Protein AF-A0A5X1QN39-F1 (afdb_monomer)

Mean predicted aligned error: 4.97 Å

Secondary structure (DSSP, 8-state):
----EEE-SS-EEEEEEEESS---TTTGGGBSTTSB---EEEEEEETTT--EEEEEE--

Radius of gyration: 14.27 Å; Cα contacts (8 Å, |Δi|>4): 88; chains: 1; bounding box: 29×21×35 Å

Sequence (59 aa):
FNPIIRKTENVEFYTITFLSEEITQDNWMDIGSGGIEVKEVNVNINVKTKEVISIYGGR

Solvent-accessible surface area (backbone atoms only — not comparable to full-atom values): 3775 Å² total; per-residue (Å²): 136,84,80,68,74,44,72,58,102,87,49,49,26,37,71,50,74,48,61,77,54,88,84,44,97,89,49,56,86,44,53,48,97,93,54,49,83,60,47,34,42,37,38,34,30,31,68,86,80,66,43,78,76,49,75,46,74,58,108

Foldseek 3Di:
DDFDWDDDPPFIWGKDKDKPDDDDPVCVVQDDDPGDDIKIWIWIATPPPRDTPDIDIDD

Organism: Salmonella anatum (NCBI:txid58712)

pLDDT: mean 89.55, std 7.94, range [58.97, 96.75]

Nearest PDB structures (foldseek):
  4uv2-assembly2_J  TM=6.829E-01  e=6.365E+00  Escherichia coli str. K-12 substr. MC4100
  4nsp-assembly1_A  TM=4.670E-01  e=2.423E+00  Homo sapiens
  6eu1-assembly1_M  TM=3.385E-01  e=5.641E+00  Saccharomyces cerevisiae S288C

Structure (mmCIF, N/CA/C/O backbone):
data_AF-A0A5X1QN39-F1
#
_entry.id   AF-A0A5X1QN39-F1
#
loop_
_atom_site.group_PDB
_atom_site.id
_atom_site.type_symbol
_atom_site.label_atom_id
_atom_site.la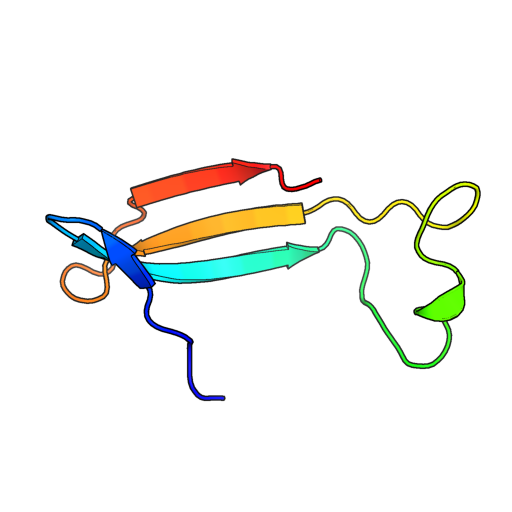bel_alt_id
_atom_site.label_comp_id
_atom_site.label_asym_id
_atom_site.label_entity_id
_atom_site.label_seq_id
_atom_site.pdbx_PDB_ins_code
_atom_site.Cartn_x
_atom_site.Cartn_y
_atom_site.Cartn_z
_atom_site.occupancy
_atom_site.B_iso_or_equiv
_atom_site.auth_seq_id
_atom_site.auth_comp_id
_atom_site.auth_asym_id
_atom_site.auth_atom_id
_atom_site.pdbx_PDB_model_num
ATOM 1 N N . PHE A 1 1 ? 7.728 -12.409 5.458 1.00 58.97 1 PHE A N 1
ATOM 2 C CA . PHE A 1 1 ? 7.341 -11.037 5.081 1.00 58.97 1 PHE A CA 1
ATOM 3 C C . PHE A 1 1 ? 6.693 -10.413 6.307 1.00 58.97 1 PHE A C 1
ATOM 5 O O . PHE A 1 1 ? 5.658 -10.911 6.726 1.00 58.97 1 PHE A O 1
ATOM 12 N N . ASN A 1 2 ? 7.334 -9.436 6.952 1.00 72.19 2 ASN A N 1
ATOM 13 C CA . ASN A 1 2 ? 6.754 -8.773 8.123 1.00 72.19 2 ASN A CA 1
ATOM 14 C C . ASN A 1 2 ? 6.074 -7.488 7.641 1.00 72.19 2 ASN A C 1
ATOM 16 O O . ASN A 1 2 ? 6.786 -6.575 7.220 1.00 72.19 2 ASN A O 1
ATOM 20 N N . PRO A 1 3 ? 4.731 -7.417 7.624 1.00 77.00 3 PRO A N 1
ATOM 21 C CA . PRO A 1 3 ? 4.040 -6.227 7.153 1.00 77.00 3 PRO A CA 1
ATOM 22 C C . PRO A 1 3 ? 4.343 -5.049 8.081 1.00 77.00 3 PRO A C 1
ATOM 24 O O . PRO A 1 3 ? 4.283 -5.175 9.305 1.00 77.00 3 PRO A O 1
ATOM 27 N N . ILE A 1 4 ? 4.661 -3.896 7.494 1.00 88.75 4 ILE A N 1
ATOM 28 C CA . ILE A 1 4 ? 4.830 -2.656 8.251 1.00 88.75 4 ILE A CA 1
ATOM 29 C C . ILE A 1 4 ? 3.442 -2.195 8.694 1.00 88.75 4 ILE A C 1
ATOM 31 O O . ILE A 1 4 ? 2.609 -1.824 7.865 1.00 88.75 4 ILE A O 1
ATOM 35 N N . ILE A 1 5 ? 3.200 -2.221 10.003 1.00 91.12 5 ILE A N 1
ATOM 36 C CA . ILE A 1 5 ? 1.977 -1.682 10.596 1.00 91.12 5 ILE A CA 1
ATOM 37 C C . ILE A 1 5 ? 2.150 -0.172 10.753 1.00 91.12 5 ILE A C 1
ATOM 39 O O . ILE A 1 5 ? 3.086 0.303 11.396 1.00 91.12 5 ILE A O 1
ATOM 43 N N . ARG A 1 6 ? 1.234 0.582 10.151 1.00 91.62 6 ARG A N 1
ATOM 44 C CA . ARG A 1 6 ? 1.115 2.034 10.271 1.00 91.62 6 ARG A CA 1
ATOM 45 C C . ARG A 1 6 ? 0.005 2.371 11.259 1.00 91.62 6 ARG A C 1
ATOM 47 O O . ARG A 1 6 ? -0.934 1.598 11.438 1.00 91.62 6 ARG A O 1
ATOM 54 N N . LYS A 1 7 ? 0.109 3.539 11.891 1.00 89.88 7 LYS A N 1
ATOM 55 C CA . LYS A 1 7 ? -0.839 4.003 1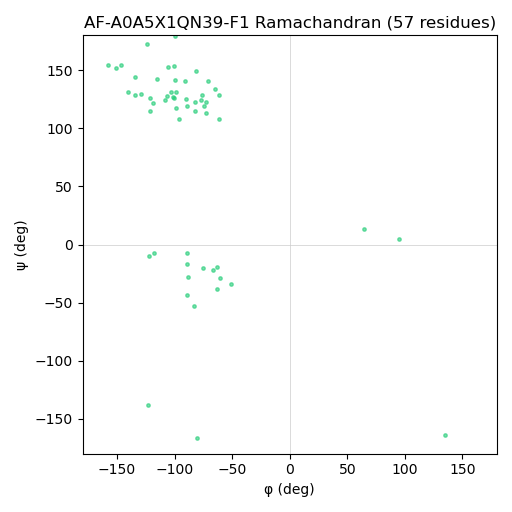2.904 1.00 89.88 7 LYS A CA 1
ATOM 56 C C . LYS A 1 7 ? -1.216 5.459 12.659 1.00 89.88 7 LYS A C 1
ATOM 58 O O . LYS A 1 7 ? -0.336 6.303 12.515 1.00 89.88 7 LYS A O 1
ATOM 63 N N . THR A 1 8 ? -2.513 5.739 12.613 1.00 85.31 8 THR A N 1
ATOM 64 C CA . THR A 1 8 ? -3.067 7.082 12.839 1.00 85.31 8 THR A CA 1
ATOM 65 C C . THR A 1 8 ? -3.596 7.177 14.271 1.00 85.31 8 THR A C 1
ATOM 67 O O . THR A 1 8 ? -3.540 6.196 15.013 1.00 85.31 8 THR A O 1
ATOM 70 N N . GLU A 1 9 ? -4.130 8.332 14.674 1.00 83.38 9 GLU A N 1
ATOM 71 C CA . GLU A 1 9 ? -4.663 8.538 16.032 1.00 83.38 9 GLU A CA 1
ATOM 72 C C . GLU A 1 9 ? -5.650 7.444 16.476 1.00 83.38 9 GLU A C 1
ATOM 74 O O . GLU A 1 9 ? -5.634 7.052 17.640 1.00 83.38 9 GLU A O 1
ATOM 79 N N . ASN A 1 10 ? -6.441 6.887 15.547 1.00 87.38 10 ASN A N 1
ATOM 80 C CA . ASN A 1 10 ? -7.533 5.964 15.876 1.00 87.38 10 ASN A CA 1
ATOM 81 C C . ASN A 1 10 ? -7.443 4.586 15.205 1.00 87.38 10 ASN A C 1
ATOM 83 O O . ASN A 1 10 ? -8.232 3.701 15.539 1.00 87.38 10 ASN A O 1
ATOM 87 N N . VAL A 1 11 ? -6.534 4.381 14.244 1.00 92.75 11 VAL A N 1
ATOM 88 C CA . VAL A 1 11 ? -6.520 3.160 13.425 1.00 92.75 11 VAL A CA 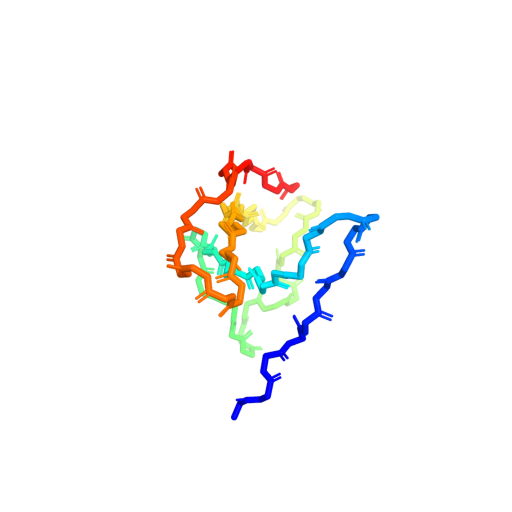1
ATOM 89 C C . VAL A 1 11 ? -5.102 2.661 13.168 1.00 92.75 11 VAL A C 1
ATOM 91 O O . VAL A 1 11 ? -4.231 3.404 12.722 1.00 92.75 11 VAL A O 1
ATOM 94 N N . GLU A 1 12 ? 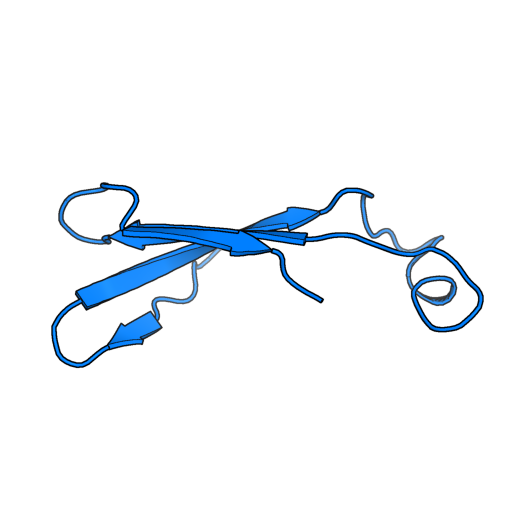-4.902 1.363 13.394 1.00 96.25 12 GLU A N 1
ATOM 95 C CA . GLU A 1 12 ? -3.727 0.617 12.944 1.00 96.25 12 GLU A CA 1
ATOM 96 C C . GLU A 1 12 ? -4.062 -0.139 11.657 1.00 96.25 12 GLU A C 1
ATOM 98 O O . GLU A 1 12 ? -5.087 -0.824 11.565 1.00 96.25 12 GLU A O 1
ATOM 103 N N . PHE A 1 13 ? -3.204 -0.013 10.651 1.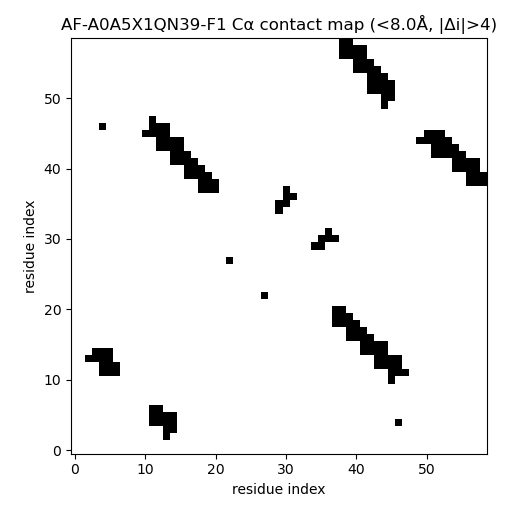00 95.81 13 PHE A N 1
ATOM 104 C CA . PHE A 1 13 ? -3.433 -0.574 9.325 1.00 95.81 13 PHE A CA 1
ATOM 105 C C . PHE A 1 13 ? -2.127 -1.025 8.672 1.00 95.81 13 PHE A C 1
ATOM 107 O O . PHE A 1 13 ? -1.054 -0.504 8.970 1.00 95.81 13 PHE A O 1
ATOM 114 N N . TYR A 1 14 ? -2.215 -1.987 7.760 1.00 94.88 14 TYR A N 1
ATOM 115 C CA . TYR A 1 14 ? -1.153 -2.259 6.791 1.00 94.88 14 TYR A CA 1
ATOM 116 C C . TYR A 1 14 ? -1.589 -1.751 5.418 1.00 94.88 14 TYR A C 1
ATOM 118 O O . TYR A 1 14 ? -2.784 -1.676 5.126 1.00 94.88 14 TYR A O 1
ATOM 126 N N . THR A 1 15 ? -0.616 -1.393 4.586 1.00 94.25 15 THR A N 1
ATOM 127 C CA . THR A 1 15 ? -0.852 -0.986 3.198 1.00 94.25 15 THR A CA 1
ATOM 128 C C . THR A 1 15 ? -0.389 -2.104 2.279 1.00 94.25 15 THR A C 1
ATOM 130 O O . THR A 1 15 ? 0.746 -2.566 2.399 1.00 94.25 15 THR A O 1
ATOM 133 N N . ILE A 1 16 ? -1.260 -2.532 1.370 1.00 93.50 16 ILE A N 1
ATOM 134 C CA . ILE A 1 16 ? -0.882 -3.351 0.218 1.00 93.50 16 ILE A CA 1
ATOM 135 C C . ILE A 1 16 ? -0.792 -2.422 -0.987 1.00 93.50 16 ILE A C 1
ATOM 137 O O . ILE A 1 16 ? -1.748 -1.703 -1.279 1.00 93.50 16 ILE A O 1
ATOM 141 N N . THR A 1 17 ? 0.346 -2.445 -1.671 1.00 92.88 17 THR A N 1
ATOM 142 C CA . THR A 1 17 ? 0.578 -1.654 -2.880 1.00 92.88 17 THR A CA 1
ATOM 143 C C . THR A 1 17 ? 0.602 -2.585 -4.081 1.00 92.88 17 THR A C 1
ATOM 145 O O . THR A 1 17 ? 1.361 -3.552 -4.110 1.00 92.88 17 THR A O 1
ATOM 148 N N . PHE A 1 18 ? -0.246 -2.293 -5.059 1.00 93.19 18 PHE A N 1
ATOM 149 C CA . PHE A 1 18 ? -0.279 -2.956 -6.354 1.00 93.19 18 PHE A CA 1
ATOM 150 C C . PHE A 1 18 ? 0.407 -2.054 -7.367 1.00 93.19 18 PHE A C 1
ATOM 152 O O . PHE A 1 18 ? 0.046 -0.883 -7.485 1.00 93.19 18 PHE A O 1
ATOM 159 N N . LEU A 1 19 ? 1.382 -2.602 -8.081 1.00 92.69 19 LEU A N 1
ATOM 160 C CA . LEU A 1 19 ? 2.111 -1.906 -9.133 1.00 92.69 19 LEU A CA 1
ATOM 161 C C . LEU A 1 19 ? 1.544 -2.327 -10.489 1.00 92.69 19 LEU A C 1
ATOM 163 O 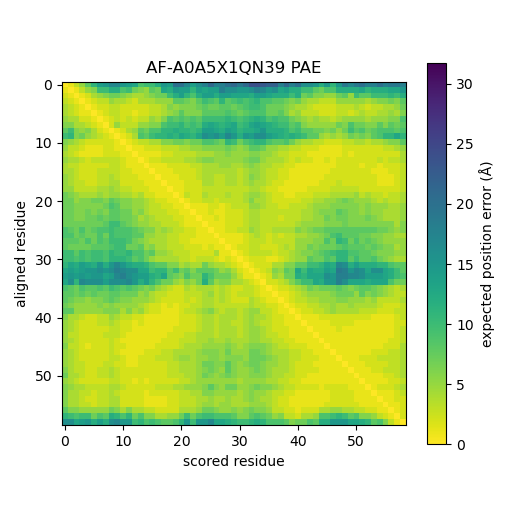O . LEU A 1 19 ? 1.189 -3.493 -10.671 1.00 92.69 19 LEU A O 1
ATOM 167 N N . SER A 1 20 ? 1.443 -1.391 -11.433 1.00 90.94 20 SER A N 1
ATOM 168 C CA . SER A 1 20 ? 1.014 -1.692 -12.805 1.00 90.94 20 SER A CA 1
ATOM 169 C C . SER A 1 20 ? 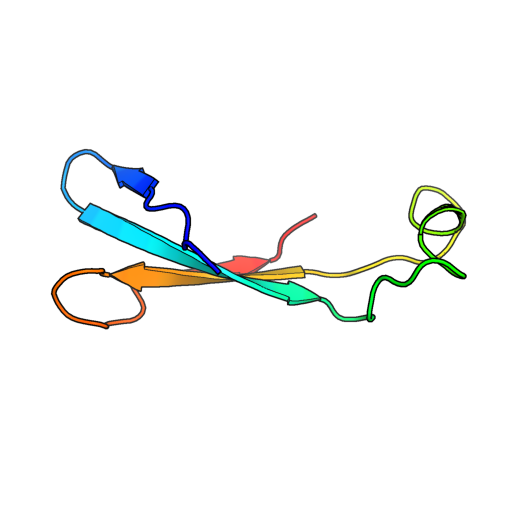2.020 -2.553 -13.563 1.00 90.94 20 SER A C 1
ATOM 171 O O . SER A 1 20 ? 1.638 -3.207 -14.523 1.00 90.94 20 SER A O 1
ATOM 173 N N . GLU A 1 21 ? 3.277 -2.541 -13.123 1.00 89.88 21 GLU A N 1
ATOM 174 C CA . GLU A 1 21 ? 4.389 -3.296 -13.689 1.00 89.88 21 GLU A CA 1
ATOM 175 C C . GLU A 1 21 ? 5.185 -3.956 -12.560 1.00 89.88 21 GLU A C 1
ATOM 177 O O . GLU A 1 21 ? 5.342 -3.390 -11.473 1.00 89.88 21 GLU A O 1
ATOM 182 N N . GLU A 1 22 ? 5.699 -5.158 -12.810 1.00 90.19 22 GLU A N 1
ATOM 183 C CA . GLU A 1 22 ? 6.579 -5.845 -11.868 1.00 90.19 22 GLU A CA 1
ATOM 184 C C . GLU A 1 22 ? 7.983 -5.227 -11.905 1.00 90.19 22 GLU A C 1
ATOM 186 O O . GLU A 1 22 ? 8.592 -5.105 -12.969 1.00 90.19 22 GLU A O 1
ATOM 191 N N . ILE A 1 23 ? 8.520 -4.862 -10.738 1.00 89.31 23 ILE A N 1
ATOM 192 C CA . ILE A 1 23 ? 9.889 -4.349 -10.613 1.00 89.31 23 ILE A CA 1
ATOM 193 C C . ILE A 1 23 ? 10.839 -5.524 -10.393 1.00 89.31 23 ILE A C 1
ATOM 195 O O . ILE A 1 23 ? 10.750 -6.240 -9.395 1.00 89.31 23 ILE A O 1
ATOM 199 N N . THR A 1 24 ? 11.779 -5.691 -11.312 1.00 92.31 24 THR A N 1
ATOM 200 C CA . THR A 1 24 ? 12.760 -6.776 -11.353 1.00 92.31 24 THR A CA 1
ATOM 201 C C . THR A 1 24 ? 14.184 -6.213 -11.391 1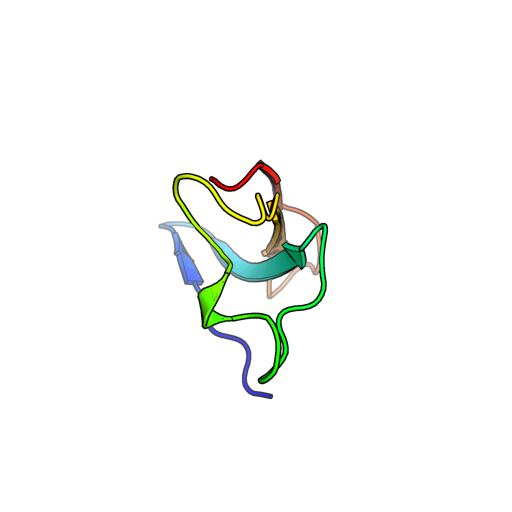.00 92.31 24 THR A C 1
ATOM 203 O O . THR A 1 24 ? 14.392 -5.009 -11.542 1.00 92.31 24 THR A O 1
ATOM 206 N N . GLN A 1 25 ? 15.197 -7.080 -11.275 1.00 93.69 25 GLN A N 1
ATOM 207 C CA . GLN A 1 25 ? 16.599 -6.663 -11.432 1.00 93.69 25 GLN A CA 1
ATOM 208 C C . GLN A 1 25 ? 16.931 -6.139 -12.837 1.00 93.69 25 GLN A C 1
ATOM 210 O O . GLN A 1 25 ? 17.910 -5.407 -12.979 1.00 93.69 25 GLN A O 1
ATOM 215 N N . ASP A 1 26 ? 16.109 -6.459 -13.835 1.00 93.44 26 ASP A N 1
ATOM 216 C CA . ASP A 1 26 ? 16.358 -6.082 -15.223 1.00 93.44 26 ASP A CA 1
ATOM 217 C C . ASP A 1 26 ? 15.786 -4.702 -15.568 1.00 93.44 26 ASP A C 1
ATOM 219 O O . ASP A 1 26 ? 16.325 -4.034 -16.440 1.00 93.44 26 ASP A O 1
ATOM 223 N N . ASN A 1 27 ? 14.723 -4.261 -14.881 1.00 87.19 27 ASN A N 1
ATOM 224 C CA . ASN A 1 27 ? 13.991 -3.038 -15.239 1.00 87.19 27 ASN A CA 1
ATOM 225 C C . ASN A 1 27 ? 14.000 -1.940 -14.161 1.00 87.19 27 ASN A C 1
ATOM 227 O O . ASN A 1 27 ? 13.546 -0.831 -14.428 1.00 87.19 27 ASN A O 1
ATOM 231 N N . TRP A 1 28 ? 14.521 -2.196 -12.953 1.00 90.12 28 TRP A N 1
ATOM 232 C CA . TRP A 1 28 ? 14.475 -1.212 -11.859 1.00 90.12 28 TRP A CA 1
ATOM 233 C C . TRP A 1 28 ? 15.201 0.104 -12.175 1.00 90.12 28 TRP A C 1
ATOM 235 O O . TRP A 1 28 ? 14.811 1.146 -11.653 1.00 90.12 28 TRP A O 1
ATOM 245 N N . MET A 1 29 ? 16.235 0.066 -13.026 1.00 90.69 29 MET A N 1
ATOM 246 C CA . MET A 1 29 ? 16.972 1.257 -13.477 1.00 90.69 29 MET A CA 1
ATOM 247 C C . MET A 1 29 ? 16.210 2.084 -14.515 1.00 90.69 29 MET A C 1
ATOM 249 O O . MET A 1 29 ? 16.516 3.263 -14.684 1.00 90.69 29 MET A O 1
ATOM 253 N N . ASP A 1 30 ? 15.232 1.484 -15.192 1.00 90.00 30 ASP A N 1
ATOM 254 C CA . ASP A 1 30 ? 14.451 2.136 -16.243 1.00 90.00 30 ASP A CA 1
ATOM 255 C C . ASP A 1 30 ? 13.210 2.845 -15.685 1.00 90.00 30 ASP A C 1
ATOM 257 O O . ASP A 1 30 ? 12.521 3.560 -16.412 1.00 90.00 30 ASP A O 1
ATOM 261 N N . ILE A 1 31 ? 12.908 2.668 -14.397 1.00 88.31 31 ILE A N 1
ATOM 262 C CA . ILE A 1 31 ? 11.774 3.313 -13.733 1.00 88.31 31 ILE A CA 1
ATOM 263 C C . ILE A 1 31 ? 12.120 4.771 -13.430 1.00 88.31 31 ILE A C 1
ATOM 265 O O . ILE A 1 31 ? 13.086 5.063 -12.723 1.00 88.31 31 ILE A O 1
ATOM 269 N N . GLY A 1 32 ? 11.290 5.701 -13.905 1.00 79.12 32 GLY A N 1
ATOM 270 C CA . GLY A 1 32 ? 11.417 7.123 -13.589 1.00 79.12 32 GLY A CA 1
ATOM 271 C C . GLY A 1 32 ? 11.274 8.050 -14.794 1.00 79.12 32 GLY A C 1
ATOM 272 O O . GLY A 1 32 ? 10.747 7.687 -15.842 1.00 79.12 32 GLY A O 1
ATOM 273 N N . SER A 1 33 ? 11.714 9.298 -14.617 1.00 68.12 33 SER A N 1
ATOM 274 C CA . SER A 1 33 ? 11.492 10.385 -15.577 1.00 68.12 33 SER A CA 1
ATOM 275 C C . SER A 1 33 ? 12.126 10.088 -16.941 1.00 68.12 33 SER A C 1
ATOM 277 O O . SER A 1 33 ? 13.342 10.185 -17.091 1.00 68.12 33 SER A O 1
ATOM 279 N N . GLY A 1 34 ? 11.290 9.798 -17.943 1.00 78.38 34 GLY A N 1
ATOM 280 C CA . GLY A 1 34 ? 11.712 9.479 -19.313 1.00 78.38 34 GLY A CA 1
ATOM 281 C C . GLY A 1 34 ? 11.845 7.983 -19.623 1.00 78.38 34 GLY A C 1
ATOM 282 O O . GLY A 1 34 ? 12.266 7.652 -20.729 1.00 78.38 34 GLY A O 1
ATOM 283 N N . GLY A 1 35 ? 11.489 7.106 -18.679 1.00 84.44 35 GLY A N 1
ATOM 284 C CA . GLY A 1 35 ? 11.509 5.650 -18.825 1.00 84.44 35 GLY A CA 1
ATOM 285 C C . GLY A 1 35 ? 10.142 5.007 -18.566 1.00 84.44 35 GLY A C 1
ATOM 286 O O . GLY A 1 35 ? 9.114 5.505 -19.024 1.00 84.44 35 GLY A O 1
ATOM 287 N N . ILE A 1 36 ? 10.130 3.883 -17.849 1.00 83.25 36 ILE A N 1
ATOM 288 C CA . ILE A 1 36 ? 8.915 3.139 -17.497 1.00 83.25 36 ILE A CA 1
ATOM 289 C C . ILE A 1 36 ? 8.165 3.887 -16.388 1.00 83.25 36 ILE A C 1
ATOM 291 O O . ILE A 1 36 ? 8.677 4.071 -15.280 1.00 83.25 36 ILE A O 1
ATOM 295 N N . GLU A 1 37 ? 6.928 4.294 -16.676 1.00 88.38 37 GLU A N 1
ATOM 296 C CA . GLU A 1 37 ? 5.999 4.799 -15.664 1.00 88.38 37 GLU A CA 1
ATOM 297 C C . GLU A 1 37 ? 5.314 3.629 -14.951 1.00 88.38 37 GLU A C 1
ATOM 299 O O . GLU A 1 37 ? 4.522 2.898 -15.549 1.00 88.38 37 GLU A O 1
ATOM 304 N N . VAL A 1 38 ? 5.585 3.475 -13.656 1.00 86.88 38 VAL A N 1
ATOM 305 C CA . VAL A 1 38 ? 4.902 2.495 -12.805 1.00 86.88 38 VAL A CA 1
ATOM 306 C C . VAL A 1 38 ? 3.806 3.210 -12.033 1.00 86.88 38 VAL A C 1
ATOM 308 O O . VAL A 1 38 ? 4.087 4.100 -11.241 1.00 86.88 38 VAL A O 1
ATOM 311 N N . LYS A 1 39 ? 2.552 2.817 -12.259 1.00 90.69 39 LYS A N 1
ATOM 312 C CA . LYS A 1 39 ? 1.403 3.338 -11.515 1.00 90.69 39 LYS A CA 1
ATOM 313 C C . LYS A 1 39 ? 1.145 2.464 -10.306 1.00 90.69 39 LYS A C 1
ATOM 315 O O . LYS A 1 39 ? 1.177 1.238 -10.403 1.00 90.69 39 LYS A O 1
ATOM 320 N N . GLU A 1 40 ? 0.801 3.092 -9.194 1.00 93.12 40 GLU A N 1
ATOM 321 C CA . GLU A 1 40 ? 0.524 2.378 -7.953 1.00 93.12 40 GLU A CA 1
ATOM 322 C C . GLU A 1 40 ? -0.936 2.535 -7.525 1.00 93.12 40 GLU A C 1
ATOM 324 O O . GLU A 1 40 ? -1.519 3.620 -7.605 1.00 93.12 40 GLU A O 1
ATOM 329 N N . VAL A 1 41 ? -1.509 1.466 -6.977 1.00 96.12 41 VAL A N 1
ATOM 330 C CA . VAL A 1 41 ? -2.750 1.510 -6.200 1.00 96.12 41 VAL A CA 1
ATOM 331 C C . VAL A 1 41 ? -2.456 1.017 -4.795 1.00 96.12 41 VAL A C 1
ATOM 333 O O . VAL A 1 41 ? -2.002 -0.107 -4.592 1.00 96.12 41 VAL A O 1
ATOM 336 N N . ASN A 1 42 ? -2.739 1.861 -3.812 1.00 95.38 42 ASN A N 1
ATOM 337 C CA . ASN A 1 42 ? -2.521 1.581 -2.404 1.00 95.38 42 ASN A CA 1
ATOM 338 C C . ASN A 1 42 ? -3.851 1.244 -1.726 1.00 95.38 42 ASN A C 1
ATOM 340 O O . ASN A 1 42 ? -4.830 1.979 -1.866 1.00 95.38 42 ASN A O 1
ATOM 344 N N . VAL A 1 43 ? -3.872 0.150 -0.965 1.00 96.19 43 VAL A N 1
ATOM 345 C CA . VAL A 1 43 ? -5.035 -0.323 -0.206 1.00 96.19 43 VAL A CA 1
ATOM 346 C C . VAL A 1 43 ? -4.671 -0.392 1.269 1.00 96.19 43 VAL A C 1
ATOM 348 O O . VAL A 1 43 ? -3.835 -1.201 1.674 1.00 96.19 43 VAL A O 1
ATOM 351 N N . ASN A 1 44 ? -5.313 0.442 2.085 1.00 95.31 44 ASN A N 1
ATOM 352 C CA . ASN A 1 44 ? -5.137 0.424 3.534 1.00 95.31 44 ASN A CA 1
ATOM 353 C C . ASN A 1 44 ? -6.152 -0.518 4.176 1.00 95.31 44 ASN A C 1
ATOM 355 O O . ASN A 1 44 ? -7.358 -0.344 3.993 1.00 95.31 44 ASN A O 1
ATOM 359 N N . ILE A 1 45 ? -5.671 -1.481 4.961 1.00 96.12 45 ILE A N 1
ATOM 360 C CA . ILE A 1 45 ? -6.504 -2.499 5.605 1.00 96.12 45 ILE A CA 1
ATOM 361 C C . ILE A 1 45 ? -6.331 -2.426 7.117 1.00 96.12 45 ILE A C 1
ATOM 363 O O . ILE A 1 45 ? -5.216 -2.510 7.636 1.00 96.12 45 ILE A O 1
ATOM 367 N N . ASN A 1 46 ? -7.448 -2.305 7.830 1.00 96.38 46 ASN A N 1
ATOM 368 C CA . ASN A 1 46 ? -7.476 -2.277 9.286 1.00 96.38 46 ASN A CA 1
ATOM 369 C C . ASN A 1 46 ? -6.929 -3.592 9.862 1.00 96.38 46 ASN A C 1
ATOM 371 O O . ASN A 1 46 ? -7.392 -4.683 9.517 1.00 96.38 46 ASN A O 1
ATOM 375 N N . VAL A 1 47 ? -5.966 -3.507 10.783 1.00 94.75 47 VAL A N 1
ATOM 376 C CA . VAL A 1 47 ? -5.343 -4.696 11.388 1.00 94.75 47 VAL A CA 1
ATOM 377 C C . VAL A 1 47 ? -6.355 -5.521 12.184 1.00 94.75 47 VAL A C 1
ATOM 379 O O . VAL A 1 47 ? -6.297 -6.752 12.141 1.00 94.75 47 VAL A O 1
ATOM 382 N N . LYS A 1 48 ? -7.280 -4.870 12.892 1.00 94.88 48 LYS A N 1
ATOM 383 C CA . LYS A 1 48 ? -8.242 -5.514 13.790 1.00 94.88 48 LYS A CA 1
ATOM 384 C C . LYS A 1 48 ? -9.455 -6.054 13.038 1.00 94.88 48 LYS A C 1
ATOM 386 O O . LYS A 1 48 ? -9.779 -7.224 13.202 1.00 94.88 48 LYS A O 1
ATOM 391 N N . THR A 1 49 ? -10.112 -5.218 12.235 1.00 96.62 49 THR A N 1
ATOM 392 C CA . THR A 1 49 ? -11.389 -5.573 11.584 1.00 96.62 49 THR A CA 1
ATOM 393 C C . THR A 1 49 ? -11.212 -6.248 10.229 1.00 96.62 49 THR A C 1
ATOM 395 O O . THR A 1 49 ? -12.134 -6.903 9.760 1.00 96.62 49 THR A O 1
ATOM 398 N N . LYS A 1 50 ? -10.021 -6.140 9.623 1.00 94.69 50 LYS A N 1
ATOM 399 C CA . LYS A 1 50 ? -9.711 -6.616 8.262 1.00 94.69 50 LYS A CA 1
ATOM 400 C C . LYS A 1 50 ? -10.479 -5.891 7.153 1.00 94.69 50 LYS A C 1
ATOM 402 O O . LYS A 1 50 ? -10.451 -6.325 6.007 1.00 94.69 50 LYS A O 1
ATOM 407 N N . GLU A 1 51 ? -11.116 -4.773 7.474 1.00 96.75 51 GLU A N 1
ATOM 408 C CA . GLU A 1 51 ? -11.846 -3.958 6.508 1.00 96.75 51 GLU A CA 1
ATOM 409 C C . GLU A 1 51 ? -10.904 -3.043 5.722 1.00 96.75 51 GLU A C 1
ATOM 411 O O . GLU A 1 51 ? -9.880 -2.577 6.238 1.00 96.75 51 GLU A O 1
ATOM 416 N N . VAL A 1 52 ? -11.285 -2.753 4.477 1.00 96.19 52 VAL A N 1
ATOM 417 C CA . VAL A 1 52 ? -10.633 -1.727 3.659 1.00 96.19 52 VAL A CA 1
ATOM 418 C C . VAL A 1 52 ? -11.021 -0.354 4.199 1.00 96.19 52 VAL A C 1
ATOM 420 O O . VAL A 1 52 ? -12.198 -0.016 4.269 1.00 96.19 52 VAL A O 1
ATOM 423 N N . ILE A 1 53 ? -10.018 0.438 4.568 1.00 95.19 53 ILE A N 1
ATOM 424 C CA . ILE A 1 53 ? -10.194 1.797 5.090 1.00 95.19 53 ILE A CA 1
ATOM 425 C C . ILE A 1 53 ? -10.188 2.805 3.942 1.00 95.19 53 ILE A C 1
ATOM 427 O O . ILE A 1 53 ? -10.985 3.740 3.922 1.00 95.19 53 ILE A O 1
ATOM 431 N N . SER A 1 54 ? -9.265 2.638 2.994 1.00 95.38 54 SER A N 1
ATOM 432 C CA . SER A 1 54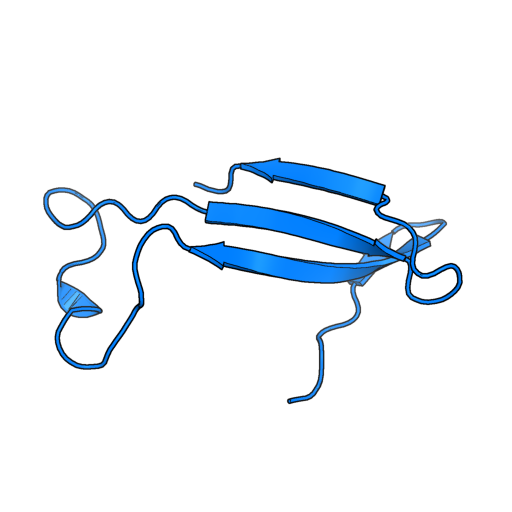 ? -9.127 3.531 1.848 1.00 95.38 54 SER A CA 1
ATOM 433 C C . SER A 1 54 ? -8.411 2.859 0.681 1.00 95.38 54 SER A C 1
ATOM 435 O O . SER A 1 54 ? -7.606 1.942 0.868 1.00 95.38 54 SER A O 1
ATOM 437 N N . ILE A 1 55 ? -8.703 3.360 -0.520 1.00 96.69 55 ILE A N 1
ATOM 438 C CA . ILE A 1 55 ? -8.023 3.021 -1.771 1.00 96.69 55 ILE A CA 1
ATOM 439 C C . ILE A 1 55 ? -7.629 4.336 -2.440 1.00 96.69 55 ILE A C 1
ATOM 441 O O . ILE A 1 55 ? -8.466 5.231 -2.568 1.00 96.69 55 ILE A O 1
ATOM 445 N N . TYR A 1 56 ? -6.369 4.474 -2.839 1.00 95.56 56 TYR A N 1
ATOM 446 C CA . TYR A 1 56 ? -5.871 5.682 -3.497 1.00 95.56 56 TYR A CA 1
ATOM 447 C C . TYR A 1 56 ? -4.714 5.370 -4.450 1.00 95.56 56 TYR A C 1
ATOM 449 O O . TYR A 1 56 ? -3.978 4.400 -4.259 1.00 95.56 56 TYR A O 1
ATOM 457 N N . GLY A 1 57 ? -4.563 6.200 -5.484 1.00 92.94 57 GLY A N 1
ATOM 458 C CA . GLY A 1 57 ? -3.421 6.128 -6.396 1.00 92.94 57 GLY A CA 1
ATOM 459 C C . GLY A 1 57 ? -2.136 6.603 -5.717 1.00 92.94 57 GLY A C 1
ATOM 460 O O . GLY A 1 57 ? -2.171 7.547 -4.924 1.00 92.94 57 GLY A O 1
ATOM 461 N N . GLY A 1 58 ? -1.020 5.933 -6.000 1.00 81.56 58 GLY A N 1
ATOM 462 C CA . GLY A 1 58 ? 0.317 6.444 -5.693 1.00 81.56 58 GLY A CA 1
ATOM 463 C C . GLY A 1 58 ? 0.797 7.447 -6.741 1.00 81.56 58 GLY A C 1
ATOM 464 O O . GLY A 1 58 ? -0.002 7.982 -7.514 1.00 81.56 58 GLY A O 1
ATOM 465 N N . ARG A 1 59 ? 2.095 7.741 -6.702 1.00 66.44 59 ARG A N 1
ATOM 466 C CA . ARG A 1 59 ? 2.737 8.635 -7.669 1.00 66.44 59 ARG A CA 1
ATOM 467 C C . ARG A 1 59 ? 3.100 7.912 -8.951 1.00 66.44 59 ARG A C 1
ATOM 469 O O . ARG A 1 59 ? 3.316 6.689 -8.870 1.00 66.44 59 ARG A O 1
#